Protein AF-A0A957SQG7-F1 (afdb_monomer_lite)

Foldseek 3Di:
DDDDDDDDDDPPDPCNVCVVVVVVVVVVDDPQWDWDADPVVRKIKIKHKDKAFLPPVVVVVVLVPDDDPQWDWDWDDDPRIIIIIIIGIDHD

Secondary structure (DSSP, 8-state):
-------------HHHHHHHHHHHHHHTPPTTEEEEEETTTTEEEEEEEEEEETT-HHHHHHHHT---TTEEEEEEEETTEEEEEEEEEEE-

Structure (mmCIF, N/CA/C/O backb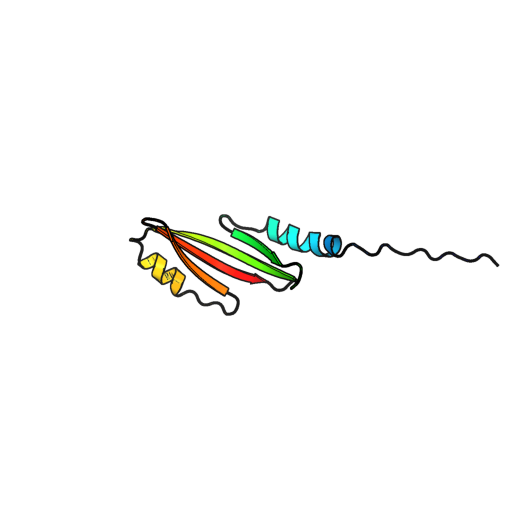one):
data_AF-A0A957SQG7-F1
#
_entry.id   AF-A0A957SQG7-F1
#
loop_
_atom_site.group_PDB
_atom_site.id
_atom_site.type_symbol
_atom_site.label_atom_id
_atom_site.label_alt_id
_atom_site.label_comp_id
_atom_site.label_asym_id
_atom_site.label_entity_id
_atom_site.label_seq_id
_atom_site.pdbx_PDB_ins_code
_atom_site.Cartn_x
_atom_site.Cartn_y
_atom_site.Cartn_z
_atom_site.occupancy
_atom_site.B_iso_or_equiv
_atom_site.auth_seq_id
_atom_site.auth_comp_id
_atom_site.auth_asym_id
_atom_site.auth_atom_id
_atom_site.pdbx_PDB_model_num
ATOM 1 N N . MET A 1 1 ? -39.178 19.478 47.590 1.00 41.44 1 MET A N 1
ATOM 2 C CA . MET A 1 1 ? -38.668 18.316 46.835 1.00 41.44 1 MET A CA 1
ATOM 3 C C . MET A 1 1 ? -38.203 18.825 45.483 1.00 41.44 1 MET A C 1
ATOM 5 O O . MET A 1 1 ? -39.018 19.027 44.598 1.00 41.44 1 MET A O 1
ATOM 9 N N . THR A 1 2 ? -36.928 19.178 45.375 1.00 38.53 2 THR A N 1
ATOM 10 C CA . THR A 1 2 ? -36.301 19.670 44.143 1.00 38.53 2 THR A CA 1
ATOM 11 C C . THR A 1 2 ? -35.810 18.467 43.346 1.00 38.53 2 THR A C 1
ATOM 13 O O . THR A 1 2 ? -34.936 17.732 43.798 1.00 38.53 2 THR A O 1
ATOM 16 N N . THR A 1 3 ? -36.414 18.223 42.186 1.00 46.09 3 THR A N 1
ATOM 17 C CA . THR A 1 3 ? -35.976 17.186 41.250 1.00 46.09 3 THR A CA 1
ATOM 18 C C . THR A 1 3 ? -34.664 17.624 40.613 1.00 46.09 3 THR A C 1
ATOM 20 O O . THR A 1 3 ? -34.624 18.578 39.839 1.00 46.09 3 THR A O 1
ATOM 23 N N . SER A 1 4 ? -33.587 16.942 40.991 1.00 40.09 4 SER A N 1
AT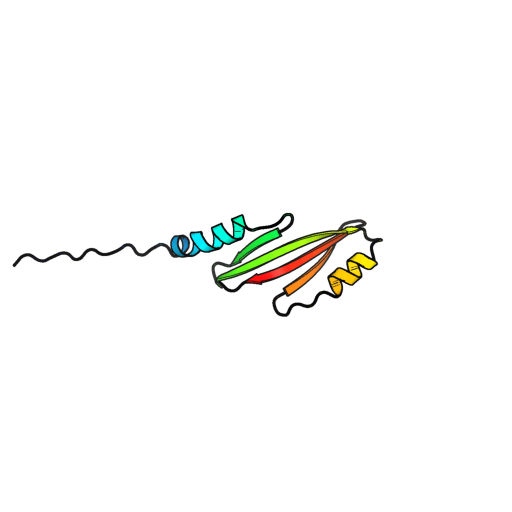OM 24 C CA . SER A 1 4 ? -32.270 17.070 40.380 1.00 40.09 4 SER A CA 1
ATOM 25 C C . SER A 1 4 ? -32.325 16.458 38.980 1.00 40.09 4 SER A C 1
ATOM 27 O O . SER A 1 4 ? -32.429 15.240 38.840 1.00 40.09 4 SER A O 1
ATOM 29 N N . THR A 1 5 ? -32.311 17.292 37.941 1.00 45.81 5 THR A N 1
ATOM 30 C CA . THR A 1 5 ? -32.140 16.831 36.560 1.00 45.81 5 THR A CA 1
ATOM 31 C C . THR A 1 5 ? -30.689 16.402 36.392 1.00 45.81 5 THR A C 1
ATOM 33 O O . THR A 1 5 ? -29.792 17.231 36.245 1.00 45.81 5 THR A O 1
ATOM 36 N N . THR A 1 6 ? -30.441 15.098 36.455 1.00 44.31 6 THR A N 1
ATOM 37 C CA . THR A 1 6 ? -29.143 14.520 36.111 1.00 44.31 6 THR A CA 1
ATOM 38 C C . THR A 1 6 ? -28.973 14.590 34.595 1.00 44.31 6 THR A C 1
ATOM 40 O O . THR A 1 6 ? -29.593 13.826 33.864 1.00 44.31 6 THR A O 1
ATOM 43 N N . VAL A 1 7 ? -28.158 15.530 34.118 1.00 57.88 7 VAL A N 1
ATOM 44 C CA . VAL A 1 7 ? -27.688 15.580 32.729 1.00 57.88 7 VAL A CA 1
ATOM 45 C C . VAL A 1 7 ? -26.245 15.096 32.719 1.00 57.88 7 VAL A C 1
ATOM 47 O O . VAL A 1 7 ? -25.376 15.820 33.190 1.00 57.88 7 VAL A O 1
ATOM 50 N N . TYR A 1 8 ? -25.996 13.898 32.189 1.00 46.91 8 TYR A N 1
ATOM 51 C CA . TYR A 1 8 ? -24.677 13.441 31.733 1.00 46.91 8 TYR A CA 1
ATOM 52 C C . TYR A 1 8 ? -24.846 12.302 30.718 1.00 46.91 8 TYR A C 1
ATOM 54 O O . TYR A 1 8 ? -25.724 11.463 30.910 1.00 46.91 8 TYR A O 1
ATOM 62 N N . PRO A 1 9 ? -23.917 12.143 29.767 1.00 51.94 9 PRO A N 1
ATOM 63 C CA . PRO A 1 9 ? -23.393 13.155 28.856 1.00 51.94 9 PRO A CA 1
ATOM 64 C C . PRO A 1 9 ? -23.572 12.680 27.396 1.00 51.94 9 PRO A C 1
ATOM 66 O O . PRO A 1 9 ? -23.946 11.541 27.149 1.00 51.94 9 PRO A O 1
ATOM 69 N N . TYR A 1 10 ? -23.347 13.579 26.441 1.00 50.88 10 TYR A N 1
ATOM 70 C CA . TYR A 1 10 ? -23.341 13.364 24.989 1.00 50.88 10 TYR A CA 1
ATOM 71 C C . TYR A 1 10 ? -23.061 11.916 24.537 1.00 50.88 10 TYR A C 1
ATOM 73 O O . TYR A 1 10 ? -22.014 11.353 24.863 1.00 50.88 10 TYR A O 1
ATOM 81 N N . GLU A 1 11 ? -23.973 11.341 23.744 1.00 54.72 11 GLU A N 1
ATOM 82 C CA . GLU A 1 11 ? -23.639 10.225 22.855 1.00 54.72 11 GLU A CA 1
ATOM 83 C C . GLU A 1 11 ? -22.532 10.731 21.923 1.00 54.72 11 GLU A C 1
ATOM 85 O O . GLU A 1 11 ? -22.805 11.475 20.984 1.00 54.72 11 GLU A O 1
ATOM 90 N N . LEU A 1 12 ? -21.272 10.418 22.246 1.00 52.50 12 LEU A N 1
ATOM 91 C CA . LEU A 1 12 ? -20.141 10.685 21.362 1.00 52.50 12 LEU A CA 1
ATOM 92 C C . LEU A 1 12 ? -20.465 10.053 20.011 1.00 52.50 12 LEU A C 1
ATOM 94 O O . LEU A 1 12 ? -20.780 8.858 19.949 1.00 52.50 12 LEU A O 1
ATOM 98 N N . ASP A 1 13 ? -20.396 10.849 18.946 1.00 59.72 13 ASP A N 1
ATOM 99 C CA . ASP A 1 13 ? -20.528 10.325 17.593 1.00 59.72 13 ASP A CA 1
ATOM 100 C C . ASP A 1 13 ? -19.492 9.192 17.448 1.00 59.72 13 ASP A C 1
ATOM 102 O O . ASP A 1 13 ? -18.320 9.391 17.785 1.00 59.72 13 ASP A O 1
ATOM 106 N N . PRO A 1 14 ? -19.864 7.984 16.989 1.00 57.72 14 PRO A N 1
ATOM 107 C CA . PRO A 1 14 ? -18.900 6.923 16.710 1.00 57.72 14 PRO A CA 1
ATOM 108 C C . PRO A 1 14 ? -17.701 7.394 15.866 1.00 57.72 14 PRO A C 1
ATOM 110 O O . PRO A 1 14 ? -16.616 6.821 15.984 1.00 57.72 14 PRO A O 1
ATOM 113 N N . ALA A 1 15 ? -17.878 8.440 15.050 1.00 56.16 15 ALA A N 1
ATOM 114 C CA . ALA A 1 15 ? -16.808 9.118 14.327 1.00 56.16 15 ALA A CA 1
ATOM 115 C C . ALA A 1 15 ? -15.784 9.820 15.244 1.00 56.16 15 ALA A C 1
ATOM 117 O O . ALA A 1 15 ? -14.590 9.766 14.954 1.00 56.16 15 ALA A O 1
ATOM 118 N N . GLU A 1 16 ? -16.207 10.423 16.360 1.00 56.25 16 GLU A N 1
ATOM 119 C CA . GLU A 1 16 ? -15.320 11.071 17.341 1.00 56.25 16 GLU A CA 1
ATOM 120 C C . GLU A 1 16 ? -14.478 10.050 18.118 1.00 56.25 16 GLU A C 1
ATOM 122 O O . GLU A 1 16 ? -13.311 10.305 18.400 1.00 56.25 16 GLU A O 1
ATOM 127 N N . VAL A 1 17 ? -15.011 8.854 18.392 1.00 61.19 17 VAL A N 1
ATOM 128 C CA . VAL A 1 17 ? -14.280 7.792 19.120 1.00 61.19 17 VAL A CA 1
ATOM 129 C C . VAL A 1 17 ? -13.152 7.172 18.276 1.00 61.19 17 VAL A C 1
ATOM 131 O O . VAL A 1 17 ? -12.167 6.668 18.813 1.00 61.19 17 VAL A O 1
ATOM 134 N N . LEU A 1 18 ? -13.273 7.209 16.945 1.00 64.38 18 LEU A N 1
ATOM 135 C CA . LEU A 1 18 ? -12.307 6.628 16.002 1.00 64.38 18 LEU A CA 1
ATOM 136 C C . LEU A 1 18 ? -11.330 7.651 15.406 1.00 64.38 18 LEU A C 1
ATOM 138 O O . LEU A 1 18 ? -10.346 7.251 14.776 1.00 64.38 18 LEU A O 1
ATOM 142 N N . ALA A 1 19 ? -11.588 8.948 15.597 1.00 67.50 19 ALA A N 1
ATOM 143 C CA . ALA A 1 19 ? -10.784 10.021 15.023 1.00 67.50 19 ALA A CA 1
ATOM 144 C C . ALA A 1 19 ? -9.330 9.970 15.514 1.00 67.50 19 ALA A C 1
ATOM 146 O O . ALA A 1 19 ? -8.408 10.036 14.699 1.00 67.50 19 ALA A O 1
ATOM 147 N N . ASP A 1 20 ? -9.119 9.765 16.816 1.00 76.94 20 ASP A N 1
ATOM 148 C CA . ASP A 1 20 ? -7.783 9.818 17.412 1.00 76.94 20 ASP A CA 1
ATOM 149 C C . ASP A 1 20 ? -6.869 8.657 16.972 1.00 76.94 20 ASP A C 1
ATOM 151 O O . ASP A 1 20 ? -5.752 8.929 16.517 1.00 76.94 20 ASP A O 1
ATOM 155 N N . PRO A 1 21 ? -7.292 7.373 17.007 1.00 83.06 21 PRO A N 1
ATOM 156 C CA . PRO A 1 21 ? -6.451 6.275 16.528 1.00 83.06 21 PRO A CA 1
ATOM 157 C C . PRO A 1 21 ? -6.132 6.374 15.032 1.00 83.06 21 PRO A C 1
ATOM 159 O O . PRO A 1 21 ? -4.990 6.155 14.627 1.00 83.06 21 PRO A O 1
ATOM 162 N N . LEU A 1 22 ? -7.111 6.736 14.196 1.00 86.19 22 LEU A N 1
ATOM 163 C CA . LEU A 1 22 ? -6.892 6.862 12.753 1.00 86.19 22 LEU A CA 1
ATOM 164 C C . LEU A 1 22 ? -5.957 8.032 12.428 1.00 86.19 22 LEU A C 1
ATOM 166 O O . LEU A 1 22 ? -5.052 7.872 11.608 1.00 86.19 22 LEU A O 1
ATOM 170 N N . ALA A 1 23 ? -6.115 9.176 13.100 1.00 87.69 23 ALA A N 1
ATOM 171 C CA . ALA A 1 23 ? -5.226 10.324 12.939 1.00 87.69 23 ALA A CA 1
ATOM 172 C C . ALA A 1 23 ? -3.780 9.987 13.334 1.00 87.69 23 ALA A C 1
ATOM 174 O O . ALA A 1 23 ? -2.845 10.346 12.614 1.00 87.69 23 ALA A O 1
ATOM 175 N N . GLN A 1 24 ? -3.588 9.243 14.428 1.00 88.44 24 GLN A N 1
ATOM 176 C CA . GLN A 1 24 ? -2.265 8.774 14.847 1.00 88.44 24 GLN A CA 1
ATOM 177 C C . GLN A 1 24 ? -1.627 7.843 13.810 1.00 88.44 24 GLN A C 1
ATOM 179 O O . GLN A 1 24 ? -0.444 7.997 13.505 1.00 88.44 24 GLN A O 1
ATOM 184 N N . ILE A 1 25 ? -2.392 6.915 13.225 1.00 88.75 25 ILE A N 1
ATOM 185 C CA . ILE A 1 25 ? -1.880 6.028 12.171 1.00 88.75 25 ILE A CA 1
ATOM 186 C C . ILE A 1 25 ? -1.516 6.839 10.919 1.00 88.75 25 ILE A C 1
ATOM 188 O O . ILE A 1 25 ? -0.438 6.640 10.358 1.00 88.75 25 ILE A O 1
ATOM 192 N N . CYS A 1 26 ? -2.364 7.788 10.509 1.00 90.81 26 CYS A N 1
ATOM 193 C CA . CYS A 1 26 ? -2.093 8.684 9.382 1.00 90.81 26 CYS A CA 1
ATOM 194 C C . CYS A 1 26 ? -0.793 9.479 9.570 1.00 90.81 26 CYS A C 1
ATOM 196 O O . CYS A 1 26 ? 0.002 9.579 8.637 1.00 90.81 26 CYS A O 1
ATOM 198 N N . ALA A 1 27 ? -0.535 9.988 10.779 1.00 91.56 27 ALA A N 1
ATOM 199 C CA . ALA A 1 27 ? 0.694 10.715 11.102 1.00 91.56 27 ALA A CA 1
ATOM 200 C C . ALA A 1 27 ? 1.964 9.843 11.029 1.00 91.56 27 ALA A C 1
ATOM 202 O O . ALA A 1 27 ? 3.068 10.371 10.905 1.00 91.56 27 ALA A O 1
ATOM 203 N N . GLN A 1 28 ? 1.821 8.516 11.098 1.00 92.00 28 GLN A N 1
ATOM 204 C CA . GLN A 1 28 ? 2.922 7.549 11.047 1.00 92.00 28 GLN A CA 1
ATOM 205 C C . GLN A 1 28 ? 3.115 6.904 9.665 1.00 92.00 28 GLN A C 1
ATOM 207 O O . GLN A 1 28 ? 4.002 6.056 9.507 1.00 92.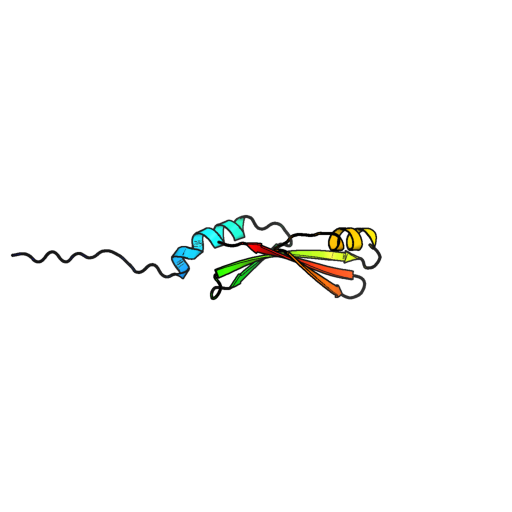00 28 GLN A O 1
ATOM 212 N N . LEU A 1 29 ? 2.310 7.275 8.661 1.00 92.88 29 LEU A N 1
ATOM 213 C CA . LEU A 1 29 ? 2.457 6.746 7.307 1.00 92.88 29 LEU A CA 1
ATOM 214 C C . LEU A 1 29 ? 3.824 7.111 6.727 1.00 92.88 29 LEU A C 1
ATOM 216 O O . LEU A 1 29 ? 4.261 8.262 6.748 1.00 92.88 29 LEU A O 1
ATOM 220 N N . ARG A 1 30 ? 4.501 6.109 6.169 1.00 91.62 30 ARG A N 1
ATOM 221 C CA . ARG A 1 30 ? 5.754 6.308 5.437 1.00 91.62 30 ARG A CA 1
ATOM 222 C C . ARG A 1 30 ? 5.457 6.705 3.985 1.00 91.62 30 ARG A C 1
ATOM 224 O O . ARG A 1 30 ? 4.346 6.474 3.501 1.00 91.62 30 ARG A O 1
ATOM 231 N N . PRO A 1 31 ? 6.443 7.244 3.245 1.00 91.44 31 PRO A N 1
ATOM 232 C CA . PRO A 1 31 ? 6.293 7.464 1.812 1.00 91.44 31 PRO A CA 1
ATOM 233 C C . PRO A 1 31 ? 5.799 6.205 1.091 1.00 91.44 31 PRO A C 1
ATOM 235 O O . PRO A 1 31 ? 6.221 5.093 1.414 1.00 91.44 31 PRO A O 1
ATOM 238 N N . PHE A 1 32 ? 4.917 6.399 0.108 1.00 91.12 32 PHE A N 1
ATOM 239 C CA . PHE A 1 32 ? 4.284 5.329 -0.677 1.00 91.12 32 PHE A CA 1
ATOM 240 C C . PHE A 1 32 ? 3.380 4.384 0.128 1.00 91.12 32 PHE A C 1
ATOM 242 O O . PHE A 1 32 ? 3.034 3.305 -0.358 1.00 91.12 32 PHE A O 1
ATOM 249 N N . GLN A 1 33 ? 2.978 4.786 1.338 1.00 94.50 33 GLN A N 1
ATOM 250 C CA . GLN A 1 33 ? 1.929 4.117 2.096 1.00 94.50 33 GLN A CA 1
ATOM 251 C C . GLN A 1 33 ? 0.607 4.873 1.998 1.00 94.50 33 GLN A C 1
ATOM 253 O O . GLN A 1 33 ? 0.566 6.099 2.027 1.00 94.50 33 GLN A O 1
ATO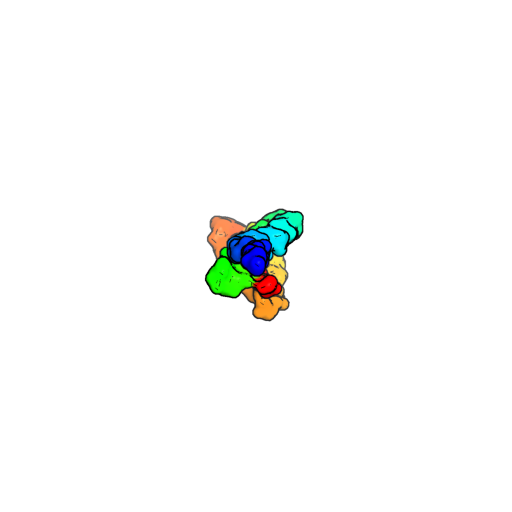M 258 N N . THR A 1 34 ? -0.477 4.116 1.904 1.00 94.75 34 THR A N 1
ATOM 259 C CA . THR A 1 34 ? -1.856 4.602 1.943 1.00 94.75 34 THR A CA 1
ATOM 260 C C . THR A 1 34 ? -2.594 3.894 3.071 1.00 94.75 34 THR A C 1
ATOM 262 O O . THR A 1 34 ? -2.376 2.702 3.298 1.00 94.75 34 THR A O 1
ATOM 265 N N . LEU A 1 35 ? -3.462 4.620 3.773 1.00 94.19 35 LEU A N 1
ATOM 266 C CA . LEU A 1 35 ? -4.408 4.048 4.723 1.00 94.19 35 LEU A CA 1
ATOM 267 C C . LEU A 1 35 ? -5.758 3.838 4.035 1.00 94.19 35 LEU A C 1
ATOM 269 O O . LEU A 1 35 ? -6.318 4.767 3.458 1.00 94.19 35 LEU A O 1
ATOM 273 N N . GLU A 1 36 ? -6.288 2.627 4.137 1.00 93.00 36 GLU A N 1
ATOM 274 C CA . GLU A 1 36 ? -7.661 2.287 3.778 1.00 93.00 36 GLU A CA 1
ATOM 275 C C . GLU A 1 36 ? -8.421 1.935 5.059 1.00 93.00 36 GLU A C 1
ATOM 277 O O . GLU A 1 36 ? -7.946 1.133 5.865 1.00 93.00 36 GLU A O 1
ATOM 282 N N . TYR A 1 37 ? -9.599 2.523 5.257 1.00 89.81 37 TYR A N 1
ATOM 283 C CA . TYR A 1 37 ? -10.455 2.245 6.407 1.00 89.81 37 TYR A CA 1
ATOM 284 C C . TYR A 1 37 ? -11.850 1.829 5.943 1.00 89.81 37 TYR A C 1
ATOM 286 O O . TYR A 1 37 ? -12.500 2.558 5.194 1.00 89.81 37 TYR A O 1
ATOM 294 N N . ASP A 1 38 ? -12.308 0.663 6.405 1.00 86.75 38 ASP A N 1
ATOM 295 C CA . ASP A 1 38 ? -13.692 0.222 6.244 1.00 86.75 38 ASP A CA 1
ATOM 296 C C . ASP A 1 38 ? -14.470 0.494 7.546 1.00 86.75 38 ASP A C 1
ATOM 298 O O . ASP A 1 38 ? -14.276 -0.225 8.534 1.00 86.75 38 ASP A O 1
ATOM 302 N N . PRO A 1 39 ? -15.375 1.492 7.572 1.00 82.19 39 PRO A N 1
ATOM 303 C CA . PRO A 1 39 ? -16.156 1.815 8.763 1.00 82.19 39 PRO A CA 1
ATOM 304 C C . PRO A 1 39 ? -17.172 0.733 9.144 1.00 82.19 39 PRO A C 1
ATOM 306 O O . PRO A 1 39 ? -17.558 0.648 10.310 1.00 82.19 39 PRO A O 1
ATOM 309 N N . LYS A 1 40 ? -17.609 -0.114 8.202 1.00 84.94 40 LYS A N 1
ATOM 310 C CA . LYS A 1 40 ? -18.595 -1.170 8.478 1.00 84.94 40 LYS A CA 1
ATOM 311 C C . LYS A 1 40 ? -17.961 -2.332 9.225 1.00 84.94 40 LYS A C 1
ATOM 313 O O . LYS A 1 40 ? -18.556 -2.856 10.161 1.00 84.94 40 LYS A O 1
ATOM 318 N N . THR A 1 41 ? -16.760 -2.733 8.814 1.00 84.69 41 THR A N 1
ATOM 319 C CA . THR A 1 41 ? -16.034 -3.848 9.439 1.00 84.69 41 THR A CA 1
ATOM 320 C C . THR A 1 41 ? -15.014 -3.391 10.479 1.00 84.69 41 THR A C 1
ATOM 322 O O . THR A 1 41 ? -14.400 -4.239 11.120 1.00 84.69 41 THR A O 1
ATOM 325 N N . ARG A 1 42 ? -14.810 -2.075 10.630 1.00 82.12 42 ARG A N 1
ATOM 326 C CA . ARG A 1 42 ? -13.776 -1.452 11.474 1.00 82.12 42 ARG A CA 1
ATOM 327 C C . ARG A 1 42 ? -12.367 -1.979 11.185 1.00 82.12 42 ARG A C 1
ATOM 329 O O . ARG A 1 42 ? -11.553 -2.139 12.087 1.00 82.12 42 ARG A O 1
ATOM 336 N N . VAL A 1 43 ? -12.076 -2.263 9.918 1.00 86.38 43 VAL A N 1
ATOM 337 C CA . VAL A 1 43 ? -10.760 -2.762 9.500 1.00 86.38 43 VAL A CA 1
ATOM 338 C C . VAL A 1 43 ? -9.949 -1.609 8.935 1.00 86.38 43 VAL A C 1
ATOM 340 O O . VAL A 1 43 ? -10.425 -0.883 8.063 1.00 86.38 43 VAL A O 1
ATOM 343 N N . VAL A 1 44 ? -8.705 -1.484 9.393 1.00 90.50 44 VAL A N 1
ATOM 344 C CA . VAL A 1 44 ? -7.702 -0.615 8.774 1.00 90.50 44 VAL A CA 1
ATOM 345 C C . VAL A 1 44 ? -6.759 -1.478 7.955 1.00 90.50 44 VAL A C 1
ATOM 347 O O . VAL A 1 44 ? -6.336 -2.544 8.394 1.00 90.50 44 VAL A O 1
ATOM 350 N N . SER A 1 45 ? -6.413 -1.030 6.757 1.00 92.94 45 SER A N 1
ATOM 351 C CA . SER A 1 45 ? -5.357 -1.631 5.948 1.00 92.94 45 SER A CA 1
ATOM 352 C C . SER A 1 45 ? -4.329 -0.574 5.586 1.00 92.94 45 SER A C 1
ATOM 354 O O . SER A 1 45 ? -4.678 0.524 5.164 1.00 92.94 45 SER A O 1
ATOM 356 N N . ILE A 1 46 ? -3.052 -0.911 5.741 1.00 94.50 46 ILE A N 1
ATOM 357 C CA . ILE A 1 46 ? -1.953 -0.096 5.231 1.00 94.50 46 ILE A CA 1
ATOM 358 C C . ILE A 1 46 ? -1.475 -0.726 3.936 1.00 94.50 46 ILE A C 1
ATOM 360 O O . ILE A 1 46 ? -0.995 -1.861 3.932 1.00 94.50 46 ILE A O 1
ATOM 364 N N . VAL A 1 47 ? -1.603 0.013 2.842 1.00 95.19 47 VAL A N 1
ATOM 365 C CA . VAL A 1 47 ? -1.156 -0.404 1.517 1.00 95.19 47 VAL A CA 1
ATOM 366 C C . VAL A 1 47 ? 0.173 0.268 1.226 1.00 95.19 47 VAL A C 1
ATOM 368 O O . VAL A 1 47 ? 0.248 1.489 1.197 1.0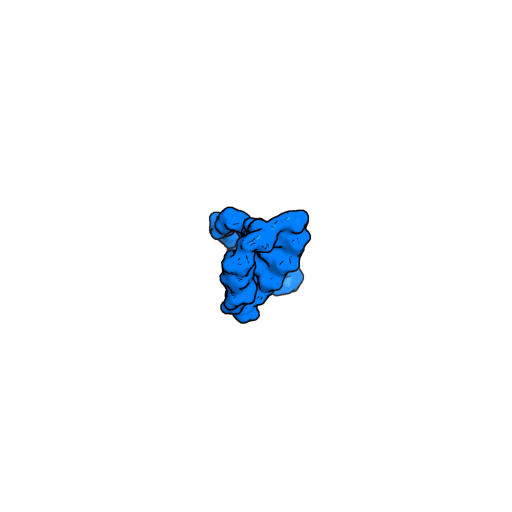0 95.19 47 VAL A O 1
ATOM 371 N N . THR A 1 48 ? 1.225 -0.518 1.023 1.00 94.44 48 THR A N 1
ATOM 372 C CA . THR A 1 48 ? 2.534 -0.020 0.581 1.00 94.44 48 THR A CA 1
ATOM 373 C C . THR A 1 48 ? 2.712 -0.320 -0.896 1.00 94.44 48 THR A C 1
ATOM 375 O O . THR A 1 48 ? 2.493 -1.458 -1.311 1.00 94.44 48 THR A O 1
ATOM 378 N N . GLU A 1 49 ? 3.104 0.677 -1.684 1.00 94.12 49 GLU A N 1
ATOM 379 C CA . GLU A 1 49 ? 3.222 0.547 -3.135 1.00 94.12 49 GLU A CA 1
ATOM 380 C C . GLU A 1 49 ? 4.659 0.739 -3.629 1.00 94.12 49 GLU A C 1
ATOM 382 O O . GLU A 1 49 ? 5.384 1.627 -3.183 1.00 94.12 49 GLU A O 1
ATOM 387 N N . TRP A 1 50 ? 5.052 -0.070 -4.613 1.00 93.62 50 TRP A N 1
ATOM 388 C CA . TRP A 1 50 ? 6.322 0.051 -5.326 1.00 93.62 50 TRP A CA 1
ATOM 389 C C . TRP A 1 50 ? 6.098 0.045 -6.832 1.00 93.62 50 TRP A C 1
ATOM 391 O O . TRP A 1 50 ? 5.228 -0.665 -7.340 1.00 93.62 50 TRP A O 1
ATOM 401 N N . LEU A 1 51 ? 6.934 0.796 -7.548 1.00 94.06 51 LEU A N 1
ATOM 402 C CA . LEU A 1 51 ? 7.087 0.691 -8.994 1.00 94.06 51 LEU A CA 1
ATOM 403 C C . LEU A 1 51 ? 8.421 -0.001 -9.280 1.00 94.06 51 LEU A C 1
ATOM 405 O O . LEU A 1 51 ? 9.477 0.511 -8.918 1.00 94.06 51 LEU A O 1
ATOM 409 N N . VAL A 1 52 ? 8.362 -1.179 -9.890 1.00 94.38 52 VAL A N 1
ATOM 410 C CA . VAL A 1 52 ? 9.523 -2.030 -10.163 1.00 94.38 52 VAL A CA 1
ATOM 411 C C . VAL A 1 52 ? 9.738 -2.111 -11.674 1.00 94.38 52 VAL A C 1
ATOM 413 O O . VAL A 1 52 ? 8.802 -2.493 -12.381 1.00 94.38 52 VAL A O 1
ATOM 416 N N . PRO A 1 53 ? 10.935 -1.788 -12.193 1.00 95.88 53 PRO A N 1
ATOM 417 C CA . PRO A 1 53 ? 11.250 -1.978 -13.605 1.00 95.88 53 PRO A CA 1
ATOM 418 C C . PRO A 1 53 ? 11.066 -3.431 -14.042 1.00 95.88 53 PRO A C 1
ATOM 420 O O . PRO A 1 53 ? 11.414 -4.358 -13.315 1.00 95.88 53 PRO A O 1
ATOM 423 N N . GLY A 1 54 ? 10.555 -3.651 -15.252 1.00 93.19 54 GLY A N 1
ATOM 424 C CA . GLY A 1 54 ? 10.228 -4.991 -15.741 1.00 93.19 54 GLY A CA 1
ATOM 425 C C . GLY A 1 54 ? 11.432 -5.922 -15.895 1.00 93.19 54 GLY A C 1
ATOM 426 O O . GLY A 1 54 ? 11.271 -7.139 -15.829 1.00 93.19 54 GLY A O 1
ATOM 427 N N . GLY A 1 55 ? 12.630 -5.354 -16.056 1.00 94.25 55 GLY A N 1
ATOM 428 C CA . GLY A 1 55 ? 13.890 -6.098 -16.089 1.00 94.25 55 GLY A CA 1
ATOM 429 C C . GLY A 1 55 ? 14.454 -6.464 -14.712 1.00 94.25 55 GLY A C 1
ATOM 430 O O . GLY A 1 55 ? 15.374 -7.275 -14.643 1.00 94.25 55 GLY A O 1
ATOM 431 N N . ASP A 1 56 ? 13.925 -5.909 -13.617 1.00 95.25 56 ASP A N 1
ATOM 432 C CA . ASP A 1 56 ? 14.432 -6.158 -12.263 1.00 95.25 56 ASP A CA 1
ATOM 433 C C . ASP A 1 56 ? 13.789 -7.413 -11.645 1.00 95.25 56 ASP A C 1
ATOM 435 O O . ASP A 1 56 ? 12.954 -7.375 -10.732 1.00 95.25 56 ASP A O 1
ATOM 439 N N . THR A 1 57 ? 14.168 -8.571 -12.193 1.00 91.62 57 THR A N 1
ATOM 440 C CA . THR A 1 57 ? 13.655 -9.882 -11.767 1.00 91.62 57 THR A CA 1
ATOM 441 C C . THR A 1 57 ? 14.051 -10.225 -10.333 1.00 91.62 57 THR A C 1
ATOM 443 O O . THR A 1 57 ? 13.293 -10.900 -9.630 1.00 91.62 57 THR A O 1
ATOM 446 N N . ALA A 1 58 ? 15.205 -9.737 -9.872 1.00 93.75 58 ALA A N 1
ATOM 447 C CA . ALA A 1 58 ? 15.686 -9.944 -8.514 1.00 93.75 58 ALA A CA 1
ATOM 448 C C . ALA A 1 58 ? 14.772 -9.242 -7.504 1.00 93.75 58 ALA A C 1
ATOM 450 O O . ALA A 1 58 ? 14.306 -9.874 -6.551 1.00 93.75 58 ALA A O 1
ATOM 451 N N . LYS A 1 59 ? 14.436 -7.967 -7.746 1.00 91.12 59 LYS A N 1
ATOM 452 C CA . LYS A 1 59 ? 13.517 -7.220 -6.884 1.00 91.12 59 LYS A CA 1
ATOM 453 C C . LYS A 1 59 ? 12.112 -7.805 -6.894 1.00 91.12 59 LYS A C 1
ATOM 455 O O . LYS A 1 59 ? 11.497 -7.929 -5.835 1.00 91.12 59 LYS A O 1
ATOM 460 N N . MET A 1 60 ? 11.624 -8.209 -8.067 1.00 90.44 60 MET A N 1
ATOM 461 C CA . MET A 1 60 ? 10.338 -8.893 -8.201 1.00 90.44 60 MET A CA 1
ATOM 462 C C . MET A 1 60 ? 10.298 -10.173 -7.358 1.00 90.44 60 MET A C 1
ATOM 464 O O . MET A 1 60 ? 9.378 -10.368 -6.568 1.00 90.44 60 MET A O 1
ATOM 468 N N . THR A 1 61 ? 11.326 -11.017 -7.473 1.00 91.38 61 THR A N 1
ATOM 469 C CA . THR A 1 61 ? 11.422 -12.274 -6.716 1.00 91.38 61 THR A CA 1
ATOM 470 C C . THR A 1 61 ? 11.477 -12.017 -5.214 1.00 91.38 61 THR A C 1
ATOM 472 O O . THR A 1 61 ? 10.775 -12.682 -4.458 1.00 91.38 61 THR A O 1
ATOM 475 N N . GLN A 1 62 ? 12.254 -11.019 -4.779 1.00 92.31 62 GLN A N 1
ATOM 476 C CA . GLN A 1 62 ? 12.326 -10.621 -3.373 1.00 92.31 62 GLN A CA 1
ATOM 477 C C . GLN A 1 62 ? 10.948 -10.232 -2.822 1.00 92.31 62 GLN A C 1
ATOM 479 O O . GLN A 1 62 ? 10.577 -10.673 -1.738 1.00 92.31 62 GLN A O 1
ATOM 484 N N . LEU A 1 63 ? 10.191 -9.413 -3.559 1.00 90.19 63 LEU A N 1
ATOM 485 C CA . LEU A 1 63 ? 8.871 -8.949 -3.128 1.00 90.19 63 LEU A CA 1
ATOM 486 C C . LEU A 1 63 ? 7.839 -10.083 -3.136 1.00 90.19 63 LEU A C 1
ATOM 488 O O . LEU A 1 63 ? 7.044 -10.182 -2.210 1.00 90.19 63 LEU A O 1
ATOM 492 N N . LEU A 1 64 ? 7.879 -10.973 -4.131 1.00 88.75 64 LEU A N 1
ATOM 493 C CA . LEU A 1 64 ? 6.992 -12.139 -4.212 1.00 88.75 64 LEU A CA 1
ATOM 494 C C . LEU A 1 64 ? 7.288 -13.209 -3.151 1.00 88.75 64 LEU A C 1
ATOM 496 O O . LEU A 1 64 ? 6.390 -13.955 -2.769 1.00 88.75 64 LEU A O 1
ATOM 500 N N . ALA A 1 65 ? 8.533 -13.304 -2.683 1.00 90.31 65 ALA A N 1
ATOM 501 C CA . ALA A 1 65 ? 8.921 -14.235 -1.627 1.00 90.31 65 ALA A CA 1
ATOM 502 C C . ALA A 1 65 ? 8.434 -13.806 -0.233 1.00 90.31 65 ALA A C 1
ATOM 504 O O . ALA A 1 65 ? 8.528 -14.593 0.711 1.00 90.31 65 ALA A O 1
ATOM 505 N N . HIS A 1 66 ? 7.924 -12.580 -0.095 1.00 85.62 66 HIS A N 1
ATOM 506 C CA . HIS A 1 66 ? 7.389 -12.057 1.155 1.00 85.62 66 HIS A CA 1
ATOM 507 C C . HIS A 1 66 ? 6.171 -12.868 1.621 1.00 85.62 66 HIS A C 1
ATOM 509 O O . HIS A 1 66 ? 5.263 -13.147 0.838 1.00 85.62 66 HIS A O 1
ATOM 515 N N . ARG A 1 67 ? 6.147 -13.255 2.901 1.00 73.25 67 ARG A N 1
ATOM 516 C CA . ARG A 1 67 ? 5.059 -14.036 3.506 1.00 73.25 67 ARG A CA 1
ATOM 517 C C . ARG A 1 67 ? 4.665 -13.425 4.845 1.00 73.25 67 ARG A C 1
ATOM 519 O O . ARG A 1 67 ? 5.447 -13.482 5.790 1.00 73.25 67 ARG A O 1
ATOM 526 N N . GLY A 1 68 ? 3.455 -12.882 4.913 1.00 81.69 68 GLY A N 1
ATOM 527 C CA . GLY A 1 68 ? 2.810 -12.456 6.150 1.00 81.69 68 GLY A CA 1
ATOM 528 C C . GLY A 1 68 ? 1.362 -12.935 6.165 1.00 81.69 68 GLY A C 1
ATOM 529 O O . GLY A 1 68 ? 0.671 -12.834 5.153 1.00 81.69 68 GLY A O 1
ATOM 530 N N . ASP A 1 69 ? 0.916 -13.476 7.297 1.00 78.44 69 ASP A N 1
ATOM 531 C CA . ASP A 1 69 ? -0.395 -14.135 7.407 1.00 78.44 69 ASP A CA 1
ATOM 532 C C . ASP A 1 69 ? -1.577 -13.161 7.224 1.00 78.44 69 ASP A C 1
ATOM 534 O O . ASP A 1 69 ? -2.625 -13.541 6.706 1.00 78.44 69 ASP A O 1
ATOM 538 N N . ASP A 1 70 ? -1.388 -11.883 7.572 1.00 86.06 70 ASP A N 1
ATOM 539 C CA . ASP A 1 70 ? -2.385 -10.805 7.439 1.00 86.06 70 ASP A CA 1
ATOM 540 C C . ASP A 1 70 ? -2.090 -9.848 6.273 1.00 86.06 70 ASP A C 1
ATOM 542 O O . ASP A 1 70 ? -2.527 -8.687 6.250 1.00 86.06 70 ASP A O 1
ATOM 546 N N . GLU A 1 71 ? -1.321 -10.324 5.297 1.00 89.44 71 GLU A N 1
ATOM 547 C CA . GLU A 1 71 ? -0.848 -9.517 4.187 1.00 89.44 71 GLU A CA 1
ATOM 548 C C . GLU A 1 71 ? -1.315 -10.0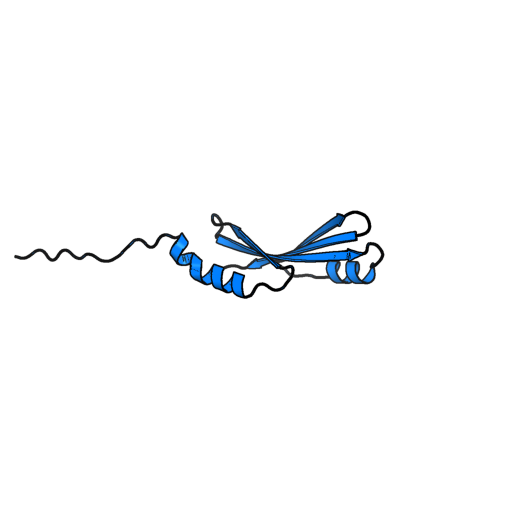59 2.840 1.00 89.44 71 GLU A C 1
ATOM 550 O O . GLU A 1 71 ? -1.317 -11.256 2.559 1.00 89.44 71 GLU A O 1
ATOM 555 N N . LYS A 1 72 ? -1.708 -9.135 1.968 1.00 91.56 72 LYS A N 1
ATOM 556 C CA . LYS A 1 72 ? -2.098 -9.420 0.596 1.00 91.56 72 LYS A CA 1
ATOM 557 C C . LYS A 1 72 ? -1.175 -8.668 -0.344 1.00 91.56 72 LYS A C 1
ATOM 559 O O . LYS A 1 72 ? -1.184 -7.439 -0.377 1.00 91.56 72 LYS A O 1
ATOM 564 N N . LEU A 1 73 ? -0.435 -9.411 -1.157 1.00 93.75 73 LEU A N 1
ATOM 565 C CA . LEU A 1 73 ? 0.397 -8.848 -2.210 1.00 93.75 73 LEU A CA 1
ATOM 566 C C . LEU A 1 73 ? -0.341 -8.889 -3.552 1.00 93.75 73 LEU A C 1
ATOM 568 O O . LEU A 1 73 ? -0.941 -9.895 -3.924 1.00 93.75 73 LEU A O 1
ATOM 572 N N . THR A 1 74 ? -0.313 -7.775 -4.277 1.00 94.06 74 THR A N 1
ATOM 573 C CA . THR A 1 74 ? -0.918 -7.630 -5.604 1.00 94.06 74 THR A CA 1
ATOM 574 C C . THR A 1 74 ? 0.127 -7.102 -6.574 1.00 94.06 74 THR A C 1
ATOM 576 O O . THR A 1 74 ? 0.833 -6.151 -6.255 1.00 94.06 74 THR A O 1
ATOM 579 N N . VAL A 1 75 ? 0.207 -7.685 -7.771 1.00 94.12 75 VAL A N 1
ATOM 580 C CA . VAL A 1 75 ? 1.101 -7.232 -8.845 1.00 94.12 75 VAL A CA 1
ATOM 581 C C . VAL A 1 75 ? 0.267 -6.825 -10.053 1.00 94.12 75 VAL A C 1
ATOM 583 O O . VAL A 1 75 ? -0.594 -7.578 -10.505 1.00 94.12 75 VAL A O 1
ATOM 586 N N . ARG A 1 76 ? 0.526 -5.635 -10.595 1.00 95.25 76 ARG A N 1
ATOM 587 C CA . ARG A 1 76 ? -0.101 -5.120 -11.814 1.00 95.25 76 ARG A CA 1
ATOM 588 C C . ARG A 1 76 ? 0.977 -4.645 -12.780 1.00 95.25 76 ARG A C 1
ATOM 590 O O . ARG A 1 76 ? 1.820 -3.837 -12.414 1.00 95.25 76 ARG A O 1
ATOM 597 N N . ARG A 1 77 ? 0.938 -5.102 -14.031 1.00 93.44 77 ARG A N 1
ATOM 598 C CA . ARG A 1 77 ? 1.827 -4.587 -15.082 1.00 93.44 77 ARG A CA 1
ATOM 599 C C . ARG A 1 77 ? 1.404 -3.173 -15.492 1.00 93.44 77 ARG A C 1
ATOM 601 O O . ARG A 1 77 ? 0.219 -2.922 -15.696 1.00 93.44 77 ARG A O 1
ATOM 608 N N . PHE A 1 78 ? 2.371 -2.272 -15.628 1.00 90.25 78 PHE A N 1
ATOM 609 C CA . PHE A 1 78 ? 2.197 -0.898 -16.089 1.00 90.25 78 PHE A CA 1
ATOM 610 C C . PHE A 1 78 ? 3.317 -0.546 -17.078 1.00 90.25 78 PHE A C 1
ATOM 612 O O . PHE A 1 78 ? 4.436 -0.236 -16.671 1.00 90.25 78 PHE A O 1
ATOM 619 N N . ALA A 1 79 ? 3.014 -0.621 -18.378 1.00 93.19 79 ALA A N 1
ATOM 620 C CA . ALA A 1 79 ? 3.996 -0.502 -19.461 1.00 93.19 79 ALA A CA 1
ATOM 621 C C . ALA A 1 79 ? 5.198 -1.454 -19.252 1.00 93.19 79 ALA A C 1
ATOM 623 O O . ALA A 1 79 ? 5.003 -2.670 -19.118 1.00 93.19 79 ALA A O 1
ATOM 624 N N . ASP A 1 80 ? 6.409 -0.896 -19.184 1.00 93.69 80 ASP A N 1
ATOM 625 C CA . ASP A 1 80 ? 7.671 -1.609 -18.943 1.00 93.69 80 ASP A CA 1
ATOM 626 C C . ASP A 1 80 ? 7.996 -1.782 -17.453 1.00 93.69 80 ASP A C 1
ATOM 628 O O . ASP A 1 80 ? 9.107 -2.157 -17.087 1.00 93.69 80 ASP A O 1
ATOM 632 N N . ASN A 1 81 ? 7.032 -1.508 -16.575 1.00 95.88 81 ASN A N 1
ATOM 633 C CA . ASN A 1 81 ? 7.161 -1.624 -15.130 1.00 95.88 81 ASN A CA 1
ATOM 634 C C . ASN A 1 81 ? 6.062 -2.523 -14.551 1.00 95.88 81 ASN A C 1
ATOM 636 O O . ASN A 1 81 ? 5.069 -2.865 -15.198 1.00 95.88 81 ASN A O 1
ATOM 640 N N . TYR A 1 82 ? 6.214 -2.854 -13.278 1.00 95.00 82 TYR A N 1
ATOM 641 C CA . TYR A 1 82 ? 5.207 -3.495 -12.455 1.00 95.00 82 TYR A CA 1
ATOM 642 C C . TYR A 1 82 ? 4.922 -2.622 -11.240 1.00 95.00 82 TYR A C 1
ATOM 644 O O . TYR A 1 82 ? 5.835 -2.221 -10.523 1.00 95.00 82 TYR A O 1
ATOM 652 N N . LYS A 1 83 ? 3.645 -2.348 -10.987 1.00 94.94 83 LYS A N 1
ATOM 653 C CA . LYS A 1 83 ? 3.179 -1.806 -9.718 1.00 94.94 83 LYS A CA 1
ATOM 654 C C . LYS A 1 83 ? 2.898 -2.968 -8.773 1.00 94.94 83 LYS A C 1
ATOM 656 O O . LYS A 1 83 ? 2.098 -3.845 -9.101 1.00 94.94 83 LYS A O 1
ATOM 661 N N . ILE A 1 84 ? 3.553 -2.980 -7.623 1.00 94.50 84 ILE A N 1
ATOM 662 C CA . ILE A 1 84 ? 3.374 -4.002 -6.593 1.00 94.50 84 ILE A CA 1
ATOM 663 C C . ILE A 1 84 ? 2.806 -3.318 -5.359 1.00 94.50 84 ILE A C 1
ATOM 665 O O . ILE A 1 84 ? 3.378 -2.336 -4.895 1.00 94.50 84 ILE A O 1
ATOM 669 N N . SER A 1 85 ? 1.698 -3.834 -4.838 1.00 95.06 85 SER A N 1
ATOM 670 C CA . SER A 1 85 ? 1.032 -3.304 -3.649 1.00 95.06 85 SER A CA 1
ATOM 671 C C . SER A 1 85 ? 0.964 -4.395 -2.582 1.00 95.06 85 SER A C 1
ATOM 673 O O . SER A 1 85 ? 0.438 -5.478 -2.843 1.00 95.06 85 SER A O 1
ATOM 675 N N . LEU A 1 86 ? 1.485 -4.119 -1.388 1.00 94.75 86 LEU A N 1
ATOM 676 C CA . LEU A 1 86 ? 1.353 -4.966 -0.202 1.00 94.75 86 LEU A CA 1
ATOM 677 C C . LEU A 1 86 ? 0.351 -4.318 0.749 1.00 94.75 86 LEU A C 1
ATOM 679 O O . LEU A 1 86 ? 0.637 -3.276 1.334 1.00 94.75 86 LEU A O 1
ATOM 683 N N . ALA A 1 87 ? -0.819 -4.928 0.891 1.00 93.94 87 ALA A N 1
ATOM 684 C CA . ALA A 1 87 ? -1.840 -4.510 1.838 1.00 93.94 87 ALA A CA 1
ATOM 685 C C . ALA A 1 87 ? -1.715 -5.338 3.116 1.00 93.94 87 ALA A C 1
ATOM 687 O O . ALA A 1 87 ? -1.889 -6.554 3.076 1.00 93.94 87 ALA A O 1
ATOM 688 N N . ARG A 1 88 ? -1.442 -4.683 4.243 1.00 92.00 88 ARG A N 1
ATOM 689 C CA . ARG A 1 88 ? -1.405 -5.305 5.569 1.00 92.00 88 ARG A CA 1
ATOM 690 C C . ARG A 1 88 ? -2.597 -4.847 6.385 1.00 92.00 88 ARG A C 1
ATOM 692 O O . ARG A 1 88 ? -2.788 -3.643 6.559 1.00 92.00 88 ARG A O 1
ATOM 699 N N . ARG A 1 89 ? -3.365 -5.793 6.917 1.00 90.12 89 ARG A N 1
ATOM 700 C CA . ARG A 1 89 ? -4.499 -5.484 7.793 1.00 90.12 89 ARG A CA 1
ATOM 701 C C . ARG A 1 89 ? -4.024 -5.195 9.213 1.00 90.12 89 ARG A C 1
ATOM 703 O O . ARG A 1 89 ? -3.149 -5.875 9.736 1.00 90.12 89 ARG A O 1
ATOM 710 N N . LEU A 1 90 ? -4.629 -4.192 9.832 1.00 83.56 90 LEU A N 1
ATOM 711 C CA . LEU A 1 90 ? -4.506 -3.861 11.243 1.00 83.56 90 LEU A CA 1
ATOM 712 C C . LEU A 1 90 ? -5.889 -4.023 11.875 1.00 83.56 90 LEU A C 1
ATOM 714 O O . LEU A 1 90 ? -6.886 -3.517 11.351 1.00 83.56 90 LEU A O 1
ATOM 718 N N . ARG A 1 91 ? -5.953 -4.742 12.994 1.00 69.62 91 ARG A N 1
ATOM 719 C CA . ARG A 1 91 ? -7.134 -4.734 13.859 1.00 69.62 91 ARG A CA 1
ATOM 720 C C . ARG A 1 91 ? -6.926 -3.632 14.891 1.00 69.62 91 ARG A C 1
ATOM 722 O O . ARG A 1 91 ? -5.932 -3.677 15.613 1.00 69.62 91 ARG A O 1
ATOM 729 N N . ILE A 1 92 ? -7.826 -2.655 14.893 1.00 64.62 92 ILE A N 1
ATOM 730 C CA . ILE A 1 92 ? -7.955 -1.613 15.919 1.00 64.62 92 ILE A CA 1
ATOM 731 C C . ILE A 1 92 ? -9.177 -1.898 16.781 1.00 64.62 92 ILE A C 1
ATOM 733 O O . ILE A 1 92 ? -10.159 -2.453 16.235 1.00 64.62 92 ILE A O 1
#

pLDDT: mean 82.17, std 16.58, range [38.53, 95.88]

Sequence (92 aa):
MTTSTTVYPYELDPAEVLADPLAQICAQLRPFQTLEYDPKTRVVSIVTEWLVPGGDTAKMTQLLAHRGDDEKLTVRRFADNYKISLARRLRI

Radius of gyration: 21.31 Å; chains: 1; bounding box: 54×34×66 Å